Protein AF-A0A5J4FY94-F1 (afdb_monomer_lite)

Secondary structure (DSSP, 8-state):
-HHHHHHHHHHHHHHHHTTBTTHHHHHHHHHHHH-HHHHHHHHHH--B------HHHHHHHHHHHHHHHT-HHHHHHHHHHHHHHHHTS---SS-HHHHHHHHHHHHHHHHHHHHHHH--

Foldseek 3Di:
DVVVVQLVLLQVLLVLCQQFDCHSVRLSVCCNPVNSVVSVVCSVPTDGPCPPDQPLVVLLVVLVVCVVVVVLVSSLVSLVVSLVSLVPDDCPDPDPVNVVSVVSNVVSVVSNVVSVVVVD

Organism: NCBI:txid2494560

Structure (mmCIF, N/CA/C/O backbone):
data_AF-A0A5J4FY94-F1
#
_entry.id   AF-A0A5J4FY94-F1
#
loop_
_atom_site.group_PDB
_atom_site.id
_atom_site.type_symbol
_atom_site.label_atom_id
_atom_site.label_alt_id
_atom_site.label_comp_id
_atom_site.label_asym_id
_atom_site.label_entity_id
_atom_site.label_seq_id
_atom_site.pdbx_PDB_ins_code
_atom_site.Cartn_x
_atom_site.Cartn_y
_atom_site.Cartn_z
_atom_site.occupancy
_atom_site.B_iso_or_equiv
_atom_site.auth_seq_id
_atom_site.auth_comp_id
_atom_site.auth_asym_id
_atom_site.auth_atom_id
_atom_site.pdbx_PDB_model_num
ATOM 1 N N . MET A 1 1 ? 25.887 22.157 -36.376 1.00 62.94 1 MET A N 1
ATOM 2 C CA . MET A 1 1 ? 24.512 21.907 -36.872 1.00 62.94 1 MET A CA 1
ATOM 3 C C . MET A 1 1 ? 24.015 20.492 -36.554 1.00 62.94 1 MET A C 1
ATOM 5 O O . MET A 1 1 ? 22.957 20.369 -35.959 1.00 62.94 1 MET A O 1
ATOM 9 N N . PHE A 1 2 ? 24.783 19.434 -36.852 1.00 72.75 2 PHE A N 1
ATOM 10 C CA . PHE A 1 2 ? 24.376 18.030 -36.639 1.00 72.75 2 PHE A CA 1
ATOM 11 C C . PHE A 1 2 ? 24.107 17.647 -35.164 1.00 72.75 2 PHE A C 1
ATOM 13 O O . PHE A 1 2 ? 23.109 17.004 -34.854 1.00 72.75 2 PHE A O 1
ATOM 20 N N . TYR A 1 3 ? 24.938 18.123 -34.230 1.00 72.94 3 TYR A N 1
ATOM 21 C CA . TYR A 1 3 ? 24.804 17.817 -32.797 1.00 72.94 3 TYR A CA 1
ATOM 22 C C . TYR A 1 3 ? 23.551 18.406 -32.126 1.00 72.94 3 TYR A C 1
ATOM 24 O O . TYR A 1 3 ? 23.032 17.824 -31.179 1.00 72.94 3 TYR A O 1
ATOM 32 N N . ILE A 1 4 ? 23.031 19.531 -32.631 1.00 75.31 4 ILE A N 1
ATOM 33 C CA . ILE A 1 4 ? 21.827 20.181 -32.080 1.00 75.31 4 ILE A CA 1
ATOM 34 C C . ILE A 1 4 ? 20.583 19.346 -32.411 1.00 75.31 4 ILE A C 1
ATOM 36 O O . ILE A 1 4 ? 19.733 19.130 -31.552 1.00 75.31 4 ILE A O 1
ATOM 40 N N . ILE A 1 5 ? 20.517 18.815 -33.637 1.00 76.50 5 ILE A N 1
ATOM 41 C CA . ILE A 1 5 ? 19.451 17.906 -34.077 1.00 76.50 5 ILE A CA 1
ATOM 42 C C . ILE A 1 5 ? 19.517 16.596 -33.280 1.00 76.50 5 ILE A C 1
ATOM 44 O O . ILE A 1 5 ? 18.492 16.111 -32.812 1.00 76.50 5 ILE A O 1
ATOM 48 N N . TRP A 1 6 ? 20.721 16.066 -33.044 1.00 74.12 6 TRP A N 1
ATOM 49 C CA . TRP A 1 6 ? 20.929 14.846 -32.254 1.00 74.12 6 TRP A CA 1
ATOM 50 C C . TRP A 1 6 ? 20.435 14.969 -30.805 1.00 74.12 6 TRP A C 1
ATOM 52 O O . TRP A 1 6 ? 19.746 14.082 -30.290 1.00 74.12 6 TRP A O 1
ATOM 62 N N . ILE A 1 7 ? 20.756 16.090 -30.154 1.00 76.38 7 ILE A N 1
ATOM 63 C CA . ILE A 1 7 ? 20.281 16.410 -28.804 1.00 76.38 7 ILE A CA 1
ATOM 64 C C . ILE A 1 7 ? 18.762 16.595 -28.790 1.00 76.38 7 ILE A C 1
ATOM 66 O O . ILE A 1 7 ? 18.104 16.054 -27.904 1.00 76.38 7 ILE A O 1
ATOM 70 N N . GLY A 1 8 ? 18.196 17.274 -29.794 1.00 78.88 8 GLY A N 1
ATOM 71 C CA . GLY A 1 8 ? 16.748 17.451 -29.924 1.00 78.88 8 GLY A CA 1
ATOM 72 C C . GLY A 1 8 ? 15.993 16.125 -30.044 1.00 78.88 8 GLY A C 1
ATOM 73 O O . GLY A 1 8 ? 15.039 15.891 -29.304 1.00 78.88 8 GLY A O 1
ATOM 74 N N . VAL A 1 9 ? 16.455 15.218 -30.910 1.00 76.06 9 VAL A N 1
ATOM 75 C CA . VAL A 1 9 ? 15.834 13.894 -31.093 1.00 76.06 9 VAL A CA 1
ATOM 76 C C . VAL A 1 9 ? 15.961 13.042 -29.827 1.00 76.06 9 VAL A C 1
ATOM 78 O O . VAL A 1 9 ? 14.992 12.404 -29.420 1.00 76.06 9 VAL A O 1
ATOM 81 N N . SER A 1 10 ? 17.109 13.084 -29.146 1.00 75.88 10 SER A N 1
ATOM 82 C CA . SER A 1 10 ? 17.296 12.350 -27.884 1.00 75.88 10 SER A CA 1
ATOM 83 C C . SER A 1 10 ? 16.373 12.855 -26.774 1.00 75.88 10 SER A C 1
ATOM 85 O O . SER A 1 10 ? 15.872 12.066 -25.972 1.00 75.88 10 SER A O 1
ATOM 87 N N . LEU A 1 11 ? 16.092 14.160 -26.756 1.00 78.38 11 LEU A N 1
ATOM 88 C CA . LEU A 1 11 ? 15.166 14.773 -25.807 1.00 78.38 11 LEU A CA 1
ATOM 89 C C . LEU A 1 11 ? 13.723 14.299 -26.043 1.00 78.38 11 LEU A C 1
ATOM 91 O O . LEU A 1 11 ? 13.028 13.971 -25.083 1.00 78.38 11 LEU A O 1
ATOM 95 N N . VAL A 1 12 ? 13.301 14.169 -27.306 1.00 78.94 12 VAL A N 1
ATOM 96 C CA . VAL A 1 12 ? 11.982 13.621 -27.676 1.00 78.94 12 VAL A CA 1
ATOM 97 C C . VAL A 1 12 ? 11.849 12.154 -27.256 1.00 78.94 12 VAL A C 1
ATOM 99 O O . VAL A 1 12 ? 10.853 11.788 -26.635 1.00 78.94 12 VAL A O 1
ATOM 102 N N . VAL A 1 13 ? 12.864 11.322 -27.516 1.00 77.12 13 VAL A N 1
ATOM 103 C CA . VAL A 1 13 ? 12.867 9.906 -27.094 1.00 77.12 13 VAL A CA 1
ATOM 104 C C . VAL A 1 13 ? 12.803 9.782 -25.567 1.00 77.12 13 VAL A C 1
ATOM 106 O O . VAL A 1 13 ? 12.039 8.969 -25.044 1.00 77.12 13 VAL A O 1
ATOM 109 N N . GLY A 1 14 ? 13.535 10.631 -24.839 1.00 74.31 14 GLY A N 1
ATOM 110 C CA . GLY A 1 14 ? 13.459 10.707 -23.379 1.00 74.31 14 GLY A CA 1
ATOM 111 C C . GLY A 1 14 ? 12.058 11.068 -22.878 1.00 74.31 14 GLY A C 1
ATOM 112 O O . GLY A 1 14 ? 11.550 10.416 -21.963 1.00 74.31 14 GLY A O 1
ATOM 113 N N . LEU A 1 15 ? 11.412 12.074 -23.484 1.00 77.00 15 LEU A N 1
ATOM 114 C CA . LEU A 1 15 ? 10.057 12.510 -23.116 1.00 77.00 15 LEU A CA 1
ATOM 115 C C . LEU A 1 15 ? 9.028 11.389 -23.294 1.00 77.00 15 LEU A C 1
ATOM 117 O O . LEU A 1 15 ? 8.227 11.161 -22.387 1.00 77.00 15 LEU A O 1
ATOM 121 N N . ILE A 1 16 ? 9.094 10.658 -24.409 1.00 77.56 16 ILE A N 1
ATOM 122 C CA . ILE A 1 16 ? 8.216 9.511 -24.694 1.00 77.56 16 ILE A CA 1
ATOM 123 C C . ILE A 1 16 ? 8.479 8.364 -23.698 1.00 77.56 16 ILE A C 1
ATOM 125 O O . ILE A 1 16 ? 7.549 7.718 -23.218 1.00 77.56 16 ILE A O 1
ATOM 129 N N . GLY A 1 17 ? 9.740 8.146 -23.314 1.00 67.25 17 GLY A N 1
ATOM 130 C CA . GLY A 1 17 ? 10.144 7.117 -22.353 1.00 67.25 17 GLY A CA 1
ATOM 131 C C . GLY A 1 17 ? 9.851 7.418 -20.879 1.00 67.25 17 GLY A C 1
ATOM 132 O O . GLY A 1 17 ? 10.060 6.545 -20.035 1.00 67.25 17 GLY A O 1
ATOM 133 N N . LYS A 1 18 ? 9.350 8.612 -20.529 1.00 68.88 18 LYS A N 1
ATOM 134 C CA . LYS A 1 18 ? 9.107 9.018 -19.128 1.00 68.88 18 LYS A CA 1
ATOM 135 C C . LYS A 1 18 ? 8.166 8.073 -18.375 1.00 68.88 18 LYS A C 1
ATOM 137 O O . LYS A 1 18 ? 8.325 7.887 -17.173 1.00 68.88 18 LYS A O 1
ATOM 142 N N . GLU A 1 19 ? 7.206 7.486 -19.077 1.00 65.06 19 GLU A N 1
ATOM 143 C CA . GLU A 1 19 ? 6.167 6.623 -18.501 1.00 65.06 19 GLU A CA 1
ATOM 144 C C . GLU A 1 19 ? 6.598 5.149 -18.396 1.00 65.06 19 GLU A C 1
ATOM 146 O O . GLU A 1 19 ? 5.895 4.319 -17.819 1.00 65.06 19 GLU A O 1
ATOM 151 N N . LYS A 1 20 ? 7.777 4.812 -18.931 1.00 68.38 20 LYS A N 1
ATOM 152 C CA . LYS A 1 20 ? 8.320 3.451 -18.961 1.00 68.38 20 LYS A CA 1
ATOM 153 C C . LYS A 1 20 ? 9.313 3.198 -17.825 1.00 68.38 20 LYS A C 1
ATOM 155 O O . LYS A 1 20 ? 9.678 4.090 -17.061 1.00 68.38 20 LYS A O 1
ATOM 160 N N . SER A 1 21 ? 9.737 1.942 -17.698 1.00 63.50 21 SER A N 1
ATOM 161 C CA . SER A 1 21 ? 10.443 1.411 -16.525 1.00 63.50 21 SER A CA 1
ATOM 162 C C . SER A 1 21 ? 11.723 2.161 -16.122 1.00 63.50 21 SER A C 1
ATOM 164 O O . SER A 1 21 ? 11.972 2.321 -14.927 1.00 63.50 21 SER A O 1
ATOM 166 N N . LEU A 1 22 ? 12.490 2.655 -17.102 1.00 67.56 22 LEU A N 1
ATOM 167 C CA . LEU A 1 22 ? 13.760 3.373 -16.914 1.00 67.56 22 LEU A CA 1
ATOM 168 C C . LEU A 1 22 ? 13.590 4.891 -16.694 1.00 67.56 22 LEU A C 1
ATOM 170 O O . LEU A 1 22 ? 14.545 5.563 -16.300 1.00 67.56 22 LEU A O 1
ATOM 174 N N . GLY A 1 23 ? 12.386 5.434 -16.923 1.00 71.38 23 GLY A N 1
ATOM 175 C CA . GLY A 1 23 ? 12.076 6.860 -16.798 1.00 71.38 23 GLY A CA 1
ATOM 176 C C . GLY A 1 23 ? 12.827 7.770 -17.783 1.00 71.38 23 GLY A C 1
ATOM 177 O O . GLY A 1 23 ? 13.692 7.340 -18.542 1.00 71.38 23 GLY A O 1
ATOM 178 N N . PHE A 1 24 ? 12.511 9.070 -17.754 1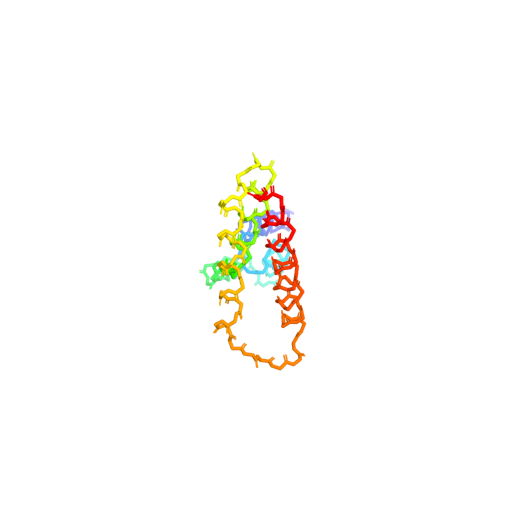.00 76.62 24 PHE A N 1
ATOM 179 C CA . PHE A 1 24 ? 13.034 10.070 -18.705 1.00 76.62 24 PHE A CA 1
ATOM 180 C C . PHE A 1 24 ? 14.568 10.060 -18.814 1.00 76.62 24 PHE A C 1
ATOM 182 O O . PHE A 1 24 ? 15.119 10.016 -19.912 1.00 76.62 24 PHE A O 1
ATOM 189 N N . LEU A 1 25 ? 15.256 10.055 -17.667 1.00 77.06 25 LEU A N 1
ATOM 190 C CA . LEU A 1 25 ? 16.720 10.097 -17.592 1.00 77.06 25 LEU A CA 1
ATOM 191 C C . LEU A 1 25 ? 17.381 8.855 -18.204 1.00 77.06 25 LEU A C 1
ATOM 193 O O . LEU A 1 25 ? 18.394 8.989 -18.886 1.00 77.06 25 LEU A O 1
ATOM 197 N N . GLY A 1 26 ? 16.802 7.666 -18.006 1.00 74.94 26 GLY A N 1
ATOM 198 C CA . GLY A 1 26 ? 17.341 6.425 -18.558 1.00 74.94 26 GLY A CA 1
ATOM 199 C C . GLY A 1 26 ? 17.257 6.390 -20.083 1.00 74.94 26 GLY A C 1
ATOM 200 O O . GLY A 1 26 ? 18.266 6.174 -20.751 1.00 74.94 26 GLY A O 1
ATOM 201 N N . TYR A 1 27 ? 16.081 6.681 -20.647 1.00 73.25 27 TYR A N 1
ATOM 202 C CA . TYR A 1 27 ? 15.897 6.701 -22.105 1.00 73.25 27 TYR A CA 1
ATOM 203 C C . TYR A 1 27 ? 16.675 7.825 -22.790 1.00 73.25 27 TYR A C 1
ATOM 205 O O . TYR A 1 27 ? 17.211 7.609 -23.876 1.00 73.25 27 TYR A O 1
ATOM 213 N N . PHE A 1 28 ? 16.788 8.994 -22.152 1.00 76.88 28 PHE A N 1
ATOM 214 C CA . PHE A 1 28 ? 17.584 10.107 -22.666 1.00 76.88 28 PHE A CA 1
ATOM 215 C C . PHE A 1 28 ? 19.073 9.747 -22.761 1.00 76.88 28 PHE A C 1
ATOM 217 O O . PHE A 1 28 ? 19.677 9.934 -23.815 1.00 76.88 28 PHE A O 1
ATOM 224 N N . LEU A 1 29 ? 19.658 9.175 -21.700 1.00 78.31 29 LEU A N 1
ATOM 225 C CA . LEU A 1 29 ? 21.075 8.788 -21.684 1.00 78.31 29 LEU A CA 1
ATOM 226 C C . LEU A 1 29 ? 21.375 7.640 -22.656 1.00 78.31 29 LEU A C 1
ATOM 228 O O . LEU A 1 29 ? 22.380 7.690 -23.362 1.00 78.31 29 LEU A O 1
ATOM 232 N N . ILE A 1 30 ? 20.486 6.646 -22.751 1.00 74.00 30 ILE A N 1
ATOM 233 C CA . ILE A 1 30 ? 20.613 5.539 -23.713 1.00 74.00 30 ILE A CA 1
ATOM 234 C C . ILE A 1 30 ? 20.533 6.059 -25.152 1.00 74.00 30 ILE A C 1
ATOM 236 O O . ILE A 1 30 ? 21.364 5.696 -25.982 1.00 74.00 30 ILE A O 1
ATOM 240 N N . SER A 1 31 ? 19.579 6.947 -25.445 1.00 73.75 31 SER A N 1
ATOM 241 C CA . SER A 1 31 ? 19.455 7.582 -26.761 1.00 73.75 31 SER A CA 1
ATOM 242 C C . SER A 1 31 ? 20.684 8.428 -27.111 1.00 73.75 31 SER A C 1
ATOM 244 O O . SER A 1 31 ? 21.112 8.439 -28.266 1.00 73.75 31 SER A O 1
ATOM 246 N N . LEU A 1 32 ? 21.264 9.116 -26.122 1.00 74.75 32 LEU A N 1
ATOM 247 C CA . LEU A 1 32 ? 22.420 9.990 -26.306 1.00 74.75 32 LEU A CA 1
ATOM 248 C C . LEU A 1 32 ? 23.708 9.205 -26.605 1.00 74.75 32 LEU A C 1
ATOM 250 O O . LEU A 1 32 ? 24.493 9.653 -27.438 1.00 74.75 32 LEU A O 1
ATOM 254 N N . PHE A 1 33 ? 23.908 8.048 -25.957 1.00 73.31 33 PHE A N 1
ATOM 255 C CA . PHE A 1 33 ? 25.131 7.239 -26.077 1.00 73.31 33 PHE A CA 1
ATOM 256 C C . PHE A 1 33 ? 25.080 6.163 -27.170 1.00 73.31 33 PHE A C 1
ATOM 258 O O . PHE A 1 33 ? 26.088 5.936 -27.833 1.00 73.31 33 PHE A O 1
ATOM 265 N N . LEU A 1 34 ? 23.944 5.476 -27.353 1.00 68.75 34 LEU A N 1
ATOM 266 C CA . LEU A 1 34 ? 23.863 4.321 -28.261 1.00 68.75 34 LEU A CA 1
ATOM 267 C C . LEU A 1 34 ? 23.375 4.669 -29.671 1.00 68.75 34 LEU A C 1
ATOM 269 O O . LEU A 1 34 ? 23.696 3.921 -30.586 1.00 68.75 34 LEU A O 1
ATOM 273 N N . SER A 1 35 ? 22.656 5.789 -29.839 1.00 70.69 35 SER A N 1
ATOM 274 C CA . SER A 1 35 ? 21.895 6.243 -31.023 1.00 70.69 35 SER A CA 1
ATOM 275 C C . SER A 1 35 ? 20.389 6.292 -30.723 1.00 70.69 35 SER A C 1
ATOM 277 O O . SER A 1 35 ? 19.851 5.350 -30.128 1.00 70.69 35 SER A O 1
ATOM 279 N N . PRO A 1 36 ? 19.669 7.340 -31.174 1.00 64.00 36 PRO A N 1
ATOM 280 C CA . PRO A 1 36 ? 18.225 7.473 -30.969 1.00 64.00 36 PRO A CA 1
ATOM 281 C C . PRO A 1 36 ? 17.399 6.301 -31.513 1.00 64.00 36 PRO A C 1
ATOM 283 O O . PRO A 1 36 ? 16.320 6.022 -30.988 1.00 64.00 36 PRO A O 1
ATOM 286 N N . LEU A 1 37 ? 17.924 5.550 -32.489 1.00 70.00 37 LEU A N 1
ATOM 287 C CA . LEU A 1 37 ? 17.286 4.330 -32.989 1.00 70.00 37 LEU A CA 1
ATOM 288 C C . LEU A 1 37 ? 17.198 3.240 -31.904 1.00 70.00 37 LEU A C 1
ATOM 290 O O . LEU A 1 37 ? 16.172 2.576 -31.768 1.00 70.00 37 LEU A O 1
ATOM 294 N N . ILE A 1 38 ? 18.247 3.088 -31.089 1.00 72.25 38 ILE A N 1
ATOM 295 C CA . ILE A 1 38 ? 18.281 2.106 -30.001 1.00 72.25 38 ILE A CA 1
ATOM 296 C C . ILE A 1 38 ? 17.422 2.576 -28.827 1.00 72.25 38 ILE A C 1
ATOM 298 O O . ILE A 1 38 ? 16.702 1.765 -28.246 1.00 72.25 38 ILE A O 1
ATOM 302 N N . GLY A 1 39 ? 17.420 3.877 -28.516 1.00 65.12 39 GLY A N 1
ATOM 303 C CA . GLY A 1 39 ? 16.525 4.440 -27.497 1.00 65.12 39 GLY A CA 1
ATOM 304 C C . GLY A 1 39 ? 15.049 4.120 -27.774 1.00 65.12 39 GLY A C 1
ATOM 305 O O . GLY A 1 39 ? 14.314 3.745 -26.860 1.00 65.12 39 GLY A O 1
ATOM 306 N N . PHE A 1 40 ? 14.643 4.170 -29.047 1.00 66.06 40 PHE A N 1
ATOM 307 C CA . PHE A 1 40 ? 13.294 3.804 -29.481 1.00 66.06 40 PHE A CA 1
ATOM 308 C C . PHE A 1 40 ? 13.000 2.298 -29.357 1.00 66.06 40 PHE A C 1
ATOM 310 O O . PHE A 1 40 ? 11.919 1.909 -28.915 1.00 66.06 40 PHE A O 1
ATOM 317 N N . ILE A 1 41 ? 13.969 1.436 -29.673 1.00 75.12 41 ILE A N 1
ATOM 318 C CA . ILE A 1 41 ? 13.831 -0.024 -29.525 1.00 75.12 41 ILE A CA 1
ATOM 319 C C . ILE A 1 41 ? 13.679 -0.413 -28.047 1.00 75.12 41 ILE A C 1
ATOM 321 O O . ILE A 1 41 ? 12.786 -1.183 -27.700 1.00 75.12 41 ILE A O 1
ATOM 325 N N . VAL A 1 42 ? 14.483 0.169 -27.152 1.00 70.06 42 VAL A N 1
ATOM 326 C CA . VAL A 1 42 ? 14.370 -0.077 -25.701 1.00 70.06 42 VAL A CA 1
ATOM 327 C C . VAL A 1 42 ? 13.028 0.430 -25.160 1.00 70.06 42 VAL A C 1
ATOM 329 O O . VAL A 1 42 ? 12.461 -0.176 -24.250 1.00 70.06 42 VAL A O 1
ATOM 332 N N . TYR A 1 43 ? 12.486 1.519 -25.714 1.00 68.12 43 TYR A N 1
ATOM 333 C CA . TYR A 1 43 ? 11.148 1.999 -25.363 1.00 68.12 43 TYR A CA 1
ATOM 334 C C . TYR A 1 43 ? 10.059 0.987 -25.744 1.00 68.12 43 TYR A C 1
ATOM 336 O O . TYR A 1 43 ? 9.211 0.670 -24.908 1.00 68.12 43 TYR A O 1
ATOM 344 N N . LEU A 1 44 ? 10.117 0.443 -26.966 1.00 68.81 44 LEU A N 1
ATOM 345 C CA . LEU A 1 44 ? 9.140 -0.529 -27.469 1.00 68.81 44 LEU A CA 1
ATOM 346 C C . LEU A 1 44 ? 9.124 -1.822 -26.640 1.00 68.81 44 LEU A C 1
ATOM 348 O O . LEU A 1 44 ? 8.061 -2.374 -26.368 1.00 68.81 44 LEU A O 1
ATOM 352 N N . PHE A 1 45 ? 10.302 -2.287 -26.220 1.00 72.06 45 PHE A N 1
ATOM 353 C CA . PHE A 1 45 ? 10.453 -3.514 -25.434 1.00 72.06 45 PHE A CA 1
ATOM 354 C C . PHE A 1 45 ? 10.289 -3.310 -23.928 1.00 72.06 45 PHE A C 1
ATOM 356 O O . PHE A 1 45 ? 10.129 -4.282 -23.187 1.00 72.06 45 PHE A O 1
ATOM 363 N N . SER A 1 46 ? 10.305 -2.069 -23.440 1.00 65.81 46 SER A N 1
ATOM 364 C CA . SER A 1 46 ? 10.057 -1.837 -22.027 1.00 65.81 46 SER A CA 1
ATOM 365 C C . SER A 1 46 ? 8.584 -2.032 -21.707 1.00 65.81 46 SER A C 1
ATOM 367 O O . SER A 1 46 ? 7.718 -1.225 -22.064 1.00 65.81 46 SER A O 1
ATOM 369 N N . SER A 1 47 ? 8.329 -3.063 -20.909 1.00 57.50 47 SER A N 1
ATOM 370 C CA . SER A 1 47 ? 7.059 -3.242 -20.219 1.00 57.50 47 SER A CA 1
ATOM 371 C C . SER A 1 47 ? 6.716 -1.994 -19.402 1.00 57.50 47 SER A C 1
ATOM 373 O O . SER A 1 47 ? 7.594 -1.326 -18.840 1.00 57.50 47 SER A O 1
ATOM 375 N N . GLU A 1 48 ? 5.427 -1.667 -19.352 1.00 60.94 48 GLU A N 1
ATOM 376 C CA . GLU A 1 48 ? 4.897 -0.679 -18.417 1.00 60.94 48 GLU A CA 1
ATOM 377 C C . GLU A 1 48 ? 5.208 -1.101 -16.984 1.00 60.94 48 GLU A C 1
ATOM 379 O O . GLU A 1 48 ? 5.121 -2.281 -16.626 1.00 60.94 48 GLU A O 1
ATOM 384 N N . ASN A 1 49 ? 5.576 -0.118 -16.163 1.00 52.75 49 ASN A N 1
ATOM 385 C CA . ASN A 1 49 ? 5.832 -0.297 -14.742 1.00 52.75 49 ASN A CA 1
ATOM 386 C C . ASN A 1 49 ? 4.487 -0.449 -14.010 1.00 52.75 49 ASN A C 1
ATOM 388 O O . ASN A 1 49 ? 4.065 0.418 -13.246 1.00 52.75 49 ASN A O 1
ATOM 392 N N . ASN A 1 50 ? 3.799 -1.566 -14.245 1.00 54.03 50 ASN A N 1
ATOM 393 C CA . ASN A 1 50 ? 2.589 -1.948 -13.528 1.00 54.03 50 ASN A CA 1
ATOM 394 C C . ASN A 1 50 ? 2.964 -2.406 -12.115 1.00 54.03 50 ASN A C 1
ATOM 396 O O . ASN A 1 50 ? 2.913 -3.592 -11.782 1.00 54.03 50 ASN A O 1
ATOM 400 N N . LYS A 1 51 ? 3.380 -1.457 -11.268 1.00 63.06 51 LYS A N 1
ATOM 401 C CA . LYS A 1 51 ? 3.504 -1.678 -9.826 1.00 63.06 51 LYS A CA 1
ATOM 402 C C . LYS A 1 51 ? 2.107 -2.006 -9.301 1.00 63.06 51 LYS A C 1
ATOM 404 O O . LYS A 1 51 ? 1.331 -1.103 -9.001 1.00 63.06 51 LYS A O 1
ATOM 409 N N . LYS A 1 52 ? 1.776 -3.298 -9.225 1.00 71.38 52 LYS A N 1
ATOM 410 C CA . LYS A 1 52 ? 0.529 -3.775 -8.624 1.00 71.38 52 LYS A CA 1
ATOM 411 C C . LYS A 1 52 ? 0.500 -3.294 -7.177 1.00 71.38 52 LYS A C 1
ATOM 413 O O . LYS A 1 52 ? 1.297 -3.739 -6.351 1.00 71.38 52 LYS A O 1
ATOM 418 N N . ILE A 1 53 ? -0.371 -2.332 -6.893 1.00 79.06 53 ILE A N 1
ATOM 419 C CA . ILE A 1 53 ? -0.594 -1.854 -5.532 1.00 79.06 53 ILE A CA 1
ATOM 420 C C . ILE A 1 53 ? -1.243 -3.018 -4.778 1.00 79.06 53 ILE A C 1
ATOM 422 O O . ILE A 1 53 ? -2.255 -3.535 -5.251 1.00 79.06 53 ILE A O 1
ATOM 426 N N . PRO A 1 54 ? -0.677 -3.470 -3.649 1.00 84.00 54 PRO A N 1
ATOM 427 C CA . PRO A 1 54 ? -1.252 -4.584 -2.921 1.00 84.00 54 PRO A CA 1
ATOM 428 C C . PRO A 1 54 ? -2.635 -4.212 -2.382 1.00 84.00 54 PRO A C 1
ATOM 430 O O . PRO A 1 54 ? -2.854 -3.103 -1.893 1.00 84.00 54 PRO A O 1
ATOM 433 N N . GLU A 1 55 ? -3.559 -5.159 -2.453 1.00 87.88 55 GLU A N 1
ATOM 434 C CA . GLU A 1 55 ? -4.986 -4.936 -2.219 1.00 87.88 55 GLU A CA 1
ATOM 435 C C . GLU A 1 55 ? -5.294 -4.400 -0.812 1.00 87.88 55 GLU A C 1
ATOM 437 O O . GLU A 1 55 ? -6.057 -3.446 -0.664 1.00 87.88 55 GLU A O 1
ATOM 442 N N . TYR A 1 56 ? -4.585 -4.882 0.216 1.00 88.75 56 TYR A N 1
ATOM 443 C CA . TYR A 1 56 ? -4.743 -4.394 1.593 1.00 88.75 56 TYR A CA 1
ATOM 444 C C . TYR A 1 56 ? -4.454 -2.888 1.752 1.00 88.75 56 TYR A C 1
ATOM 446 O O . TYR A 1 56 ? -5.013 -2.246 2.639 1.00 88.75 56 TYR A O 1
ATOM 454 N N . LEU A 1 57 ? -3.601 -2.289 0.904 1.00 90.44 57 LEU A N 1
ATOM 455 C CA . LEU A 1 57 ? -3.362 -0.838 0.919 1.00 90.44 57 LEU A CA 1
ATOM 456 C C . LEU A 1 57 ? -4.563 -0.059 0.383 1.00 90.44 57 LEU A C 1
ATOM 458 O O . LEU A 1 57 ? -4.839 1.043 0.862 1.00 90.44 57 LEU A O 1
ATOM 462 N N . ILE A 1 58 ? -5.255 -0.618 -0.607 1.00 91.50 58 ILE A N 1
ATOM 463 C CA . ILE A 1 58 ? -6.444 -0.016 -1.211 1.00 91.50 58 ILE A CA 1
ATOM 464 C C . ILE A 1 58 ? -7.569 -0.013 -0.174 1.00 91.50 58 ILE A C 1
ATOM 466 O O . ILE A 1 58 ? -8.129 1.048 0.113 1.00 91.50 58 ILE A O 1
ATOM 470 N N . SER A 1 59 ? -7.816 -1.159 0.465 1.00 91.19 59 SER A N 1
ATOM 471 C CA . SER A 1 59 ? -8.816 -1.298 1.530 1.00 91.19 59 SER A CA 1
ATOM 472 C C . SER A 1 59 ? -8.494 -0.417 2.738 1.00 91.19 59 SER A C 1
ATOM 474 O O . SER A 1 59 ? -9.380 0.263 3.246 1.00 91.19 59 SER A O 1
ATOM 476 N N . PHE A 1 60 ? -7.220 -0.308 3.131 1.00 92.62 60 PHE A N 1
ATOM 477 C CA . PHE A 1 60 ? -6.796 0.580 4.220 1.00 92.62 60 PHE A CA 1
ATOM 478 C C . PHE A 1 60 ? -7.055 2.058 3.922 1.00 92.62 60 PHE A C 1
ATOM 480 O O . PHE A 1 60 ? -7.529 2.808 4.777 1.00 92.62 60 PHE A O 1
ATOM 487 N N . LYS A 1 61 ? -6.759 2.494 2.692 1.00 94.50 61 LYS A N 1
ATOM 488 C CA . LYS A 1 61 ? -7.045 3.864 2.256 1.00 94.50 61 LYS A CA 1
ATOM 489 C C . LYS A 1 61 ? -8.549 4.131 2.253 1.00 94.50 61 LYS A C 1
ATOM 491 O O . LYS A 1 61 ? -8.967 5.198 2.699 1.00 94.50 61 LYS A O 1
ATOM 496 N N . LYS A 1 62 ? -9.348 3.169 1.783 1.00 94.00 62 LYS A N 1
ATOM 497 C CA . LYS A 1 62 ? -10.809 3.268 1.779 1.00 94.00 62 LYS A CA 1
ATOM 498 C C . LYS A 1 62 ? -11.370 3.326 3.205 1.00 94.00 62 LYS A C 1
ATOM 500 O O . LYS A 1 62 ? -12.204 4.181 3.468 1.00 94.00 62 LYS A O 1
ATOM 505 N N . ALA A 1 63 ? -10.842 2.521 4.130 1.00 92.56 63 ALA A N 1
ATOM 506 C CA . ALA A 1 63 ? -11.245 2.521 5.539 1.00 92.56 63 ALA A CA 1
ATOM 507 C C . ALA A 1 63 ? -11.067 3.901 6.186 1.00 92.56 63 ALA A C 1
ATOM 509 O O . ALA A 1 63 ? -12.011 4.440 6.757 1.00 92.56 63 ALA A O 1
ATOM 510 N N . LYS A 1 64 ? -9.894 4.526 6.004 1.00 93.25 64 LYS A N 1
ATOM 511 C CA . LYS A 1 64 ? -9.639 5.895 6.484 1.00 93.25 64 LYS A CA 1
ATOM 512 C C . LYS A 1 64 ? -10.582 6.930 5.873 1.00 93.25 64 LYS A C 1
ATOM 514 O O . LYS A 1 64 ? -10.954 7.890 6.536 1.00 93.25 64 LYS A O 1
ATOM 519 N N . MET A 1 65 ? -10.947 6.766 4.602 1.00 92.38 65 MET A N 1
ATOM 520 C CA . MET A 1 65 ? -11.905 7.662 3.952 1.00 92.38 65 MET A CA 1
ATOM 521 C C . MET A 1 65 ? -13.307 7.517 4.544 1.00 92.38 65 MET A C 1
ATOM 523 O O . MET A 1 65 ? -13.925 8.539 4.821 1.00 92.38 65 MET A O 1
ATOM 527 N N . SER A 1 66 ? -13.792 6.291 4.757 1.00 92.06 66 SER A N 1
ATOM 528 C CA . SER A 1 66 ? -15.094 6.051 5.396 1.00 92.06 66 SER A CA 1
ATOM 529 C C . SER A 1 66 ? -15.103 6.518 6.858 1.00 92.06 66 SER A C 1
ATOM 531 O O . SER A 1 66 ? -16.076 7.132 7.283 1.00 92.06 66 SER A O 1
ATOM 533 N N . GLU A 1 67 ? -13.998 6.357 7.599 1.00 90.94 67 GLU A N 1
ATOM 534 C CA . GLU A 1 67 ? -13.840 6.920 8.954 1.00 90.94 67 GLU A CA 1
ATOM 535 C C . GLU A 1 67 ? -13.995 8.448 8.935 1.00 90.94 67 GLU A C 1
ATOM 537 O O . GLU A 1 67 ? -14.803 8.998 9.678 1.00 90.94 67 GLU A O 1
ATOM 542 N N . ASN A 1 68 ? -13.299 9.133 8.022 1.00 91.25 68 ASN A N 1
ATOM 543 C CA . ASN A 1 68 ? -13.392 10.589 7.879 1.00 91.25 68 ASN A CA 1
ATOM 544 C C . ASN A 1 68 ? -14.780 11.075 7.431 1.00 91.25 68 ASN A C 1
ATOM 546 O O . ASN A 1 68 ? -15.123 12.231 7.668 1.00 91.25 68 ASN A O 1
ATOM 550 N N . ARG A 1 69 ? -15.561 10.227 6.754 1.00 91.31 69 ARG A N 1
ATOM 551 C CA . ARG A 1 69 ? -16.949 10.523 6.365 1.00 91.31 69 ARG A CA 1
ATOM 552 C C . ARG A 1 69 ? -17.938 10.346 7.517 1.00 91.31 69 ARG A C 1
ATOM 554 O O . ARG A 1 69 ? -19.062 10.817 7.405 1.00 91.31 69 ARG A O 1
ATOM 561 N N . GLY A 1 70 ? -17.522 9.705 8.610 1.00 88.44 70 GLY A N 1
ATOM 562 C CA . GLY A 1 70 ? -18.406 9.329 9.711 1.00 88.44 70 GLY A CA 1
ATOM 563 C C . GLY A 1 70 ? -19.175 8.028 9.462 1.00 88.44 70 GLY A C 1
ATOM 564 O O . GLY A 1 70 ? -20.025 7.663 10.271 1.00 88.44 70 GLY A O 1
ATOM 565 N N . ASP A 1 71 ? -18.861 7.291 8.393 1.00 91.81 71 ASP A N 1
ATOM 566 C CA . ASP A 1 71 ? -19.471 5.997 8.074 1.00 91.81 71 ASP A CA 1
ATOM 567 C C . ASP A 1 71 ? -18.823 4.885 8.921 1.00 91.81 71 ASP A C 1
ATOM 569 O O . ASP A 1 71 ? -18.092 4.027 8.418 1.00 91.81 71 ASP A O 1
ATOM 573 N N . ILE A 1 72 ? -19.070 4.909 10.237 1.00 90.12 72 ILE A N 1
ATOM 574 C CA . ILE A 1 72 ? -18.396 4.056 11.237 1.00 90.12 72 ILE A CA 1
ATOM 575 C C . ILE A 1 72 ? -18.521 2.562 10.894 1.00 90.12 72 ILE A C 1
ATOM 577 O O . ILE A 1 72 ? -17.529 1.834 10.916 1.00 90.12 72 ILE A O 1
ATOM 581 N N . ASN A 1 73 ? -19.715 2.107 10.503 1.00 90.88 73 ASN A N 1
ATOM 582 C CA . ASN A 1 73 ? -19.963 0.704 10.156 1.00 90.88 73 ASN A CA 1
ATOM 583 C C . ASN A 1 73 ? -19.164 0.251 8.924 1.00 90.88 73 ASN A C 1
ATOM 585 O O . ASN A 1 73 ? -18.614 -0.854 8.902 1.00 90.88 73 ASN A O 1
ATOM 589 N N . GLU A 1 74 ? -19.076 1.104 7.898 1.00 92.81 74 GLU A N 1
ATOM 590 C CA . GLU A 1 74 ? -18.294 0.799 6.699 1.00 92.81 74 GLU A CA 1
ATOM 591 C C . GLU A 1 74 ? -16.792 0.841 7.009 1.00 92.81 74 GLU A C 1
ATOM 593 O O . GLU A 1 74 ? -16.051 -0.042 6.577 1.00 92.81 74 GLU A O 1
ATOM 598 N N . ALA A 1 75 ? -16.346 1.806 7.818 1.00 92.75 75 ALA A N 1
ATOM 599 C CA . ALA A 1 75 ? -14.960 1.905 8.261 1.00 92.75 75 ALA A CA 1
ATOM 600 C C . ALA A 1 75 ? -14.515 0.646 9.023 1.00 92.75 75 ALA A C 1
ATOM 602 O O . ALA A 1 75 ? -13.471 0.077 8.699 1.00 92.75 75 ALA A O 1
ATOM 603 N N . ILE A 1 76 ? -15.325 0.156 9.970 1.00 92.88 76 ILE A N 1
ATOM 604 C CA . ILE A 1 76 ? -15.056 -1.088 10.711 1.00 92.88 76 ILE A CA 1
ATOM 605 C C . ILE A 1 76 ? -14.947 -2.276 9.753 1.00 92.88 76 ILE A C 1
ATOM 607 O O . ILE A 1 76 ? -13.998 -3.056 9.854 1.00 92.88 76 ILE A O 1
ATOM 611 N N . LYS A 1 77 ? -15.887 -2.412 8.808 1.00 94.94 77 LYS A N 1
ATOM 612 C CA . LYS A 1 77 ? -15.861 -3.489 7.809 1.00 94.94 77 LYS A CA 1
ATOM 613 C C . LYS A 1 77 ? -14.567 -3.455 6.994 1.00 94.94 77 LYS A C 1
ATOM 615 O O . LYS A 1 77 ? -13.875 -4.461 6.903 1.00 94.94 77 LYS A O 1
ATOM 620 N N . LEU A 1 78 ? -14.199 -2.285 6.478 1.00 94.06 78 LEU A N 1
ATOM 621 C CA . LEU A 1 78 ? -12.995 -2.122 5.666 1.00 94.06 78 LEU A CA 1
ATOM 622 C C . LEU A 1 78 ? -11.711 -2.368 6.469 1.00 94.06 78 LEU A C 1
ATOM 624 O O . LEU A 1 78 ? -10.774 -2.960 5.939 1.00 94.06 78 LEU A O 1
ATOM 628 N N . TYR A 1 79 ? -11.653 -1.969 7.744 1.00 94.12 79 TYR A N 1
ATOM 629 C CA . TYR A 1 79 ? -10.523 -2.298 8.618 1.00 94.12 79 TYR A CA 1
ATOM 630 C C . TYR A 1 79 ? -10.425 -3.806 8.904 1.00 94.12 79 TYR A C 1
ATOM 632 O O . TYR A 1 79 ? -9.311 -4.333 8.963 1.00 94.12 79 TYR A O 1
ATOM 640 N N . LYS A 1 80 ? -11.557 -4.513 9.035 1.00 94.75 80 LYS A N 1
ATOM 641 C CA . LYS A 1 80 ? -11.587 -5.983 9.154 1.00 94.75 80 LYS A CA 1
ATOM 642 C C . LYS A 1 80 ? -11.060 -6.640 7.874 1.00 94.75 80 LYS A C 1
ATOM 644 O O . LYS A 1 80 ? -10.202 -7.518 7.966 1.00 94.75 80 LYS A O 1
ATOM 649 N N . ASP A 1 81 ? -11.461 -6.136 6.706 1.00 94.56 81 ASP A N 1
ATOM 650 C CA . ASP A 1 81 ? -10.957 -6.604 5.407 1.00 94.56 81 ASP A CA 1
ATOM 651 C C . ASP A 1 81 ? -9.434 -6.412 5.285 1.00 94.56 81 ASP A C 1
ATOM 653 O O . ASP A 1 81 ? -8.734 -7.292 4.789 1.00 94.56 81 ASP A O 1
ATOM 657 N N . VAL A 1 82 ? -8.879 -5.298 5.785 1.00 94.50 82 VAL A N 1
ATOM 658 C CA . VAL A 1 82 ? -7.418 -5.087 5.806 1.00 94.50 82 VAL A CA 1
ATOM 659 C C . VAL A 1 82 ? -6.701 -6.172 6.601 1.00 94.50 82 VAL A C 1
ATOM 661 O O . VAL A 1 82 ? -5.671 -6.671 6.152 1.00 94.50 82 VAL A O 1
ATOM 664 N N . ILE A 1 83 ? -7.211 -6.510 7.786 1.00 93.88 83 ILE A N 1
ATOM 665 C CA . ILE A 1 83 ? -6.605 -7.533 8.646 1.00 93.88 83 ILE A CA 1
ATOM 666 C C . ILE A 1 83 ? -6.665 -8.892 7.951 1.00 93.88 83 ILE A C 1
ATOM 668 O O . ILE A 1 83 ? -5.637 -9.558 7.865 1.00 93.88 83 ILE A O 1
ATOM 672 N N . PHE A 1 84 ? -7.826 -9.249 7.394 1.00 93.94 84 PHE A N 1
ATOM 673 C CA . PHE A 1 84 ? -8.016 -10.490 6.647 1.00 93.94 84 PHE A CA 1
ATOM 674 C C . PHE A 1 84 ? -7.014 -10.620 5.491 1.00 93.94 84 PHE A C 1
ATOM 676 O O . PHE A 1 84 ? -6.266 -11.593 5.424 1.00 93.94 84 PHE A O 1
ATOM 683 N N . LEU A 1 85 ? -6.912 -9.585 4.649 1.00 91.81 85 LEU A N 1
ATOM 684 C CA . LEU A 1 85 ? -5.987 -9.562 3.513 1.00 91.81 85 LEU A CA 1
ATOM 685 C C . LEU A 1 85 ? -4.515 -9.614 3.939 1.00 91.81 85 LEU A C 1
ATOM 687 O O . LEU A 1 85 ? -3.679 -10.095 3.184 1.00 91.81 85 LEU A O 1
ATOM 691 N N . ILE A 1 86 ? -4.159 -9.076 5.108 1.00 91.19 86 ILE A N 1
ATOM 692 C CA . ILE A 1 86 ? -2.784 -9.150 5.620 1.00 91.19 86 ILE A CA 1
ATOM 693 C C . ILE A 1 86 ? -2.470 -10.551 6.147 1.00 91.19 86 ILE A C 1
ATOM 695 O O . ILE A 1 86 ? -1.357 -11.027 5.924 1.00 91.19 86 ILE A O 1
ATOM 699 N N . ASP A 1 87 ? -3.424 -11.184 6.826 1.00 90.81 87 ASP A N 1
ATOM 700 C CA . ASP A 1 87 ? -3.256 -12.503 7.441 1.00 90.81 87 ASP A CA 1
ATOM 701 C C . ASP A 1 87 ? -3.208 -13.630 6.394 1.00 90.81 87 ASP A C 1
ATOM 703 O O . ASP A 1 87 ? -2.542 -14.639 6.614 1.00 90.81 87 ASP A O 1
ATOM 707 N N . GLU A 1 88 ? -3.837 -13.437 5.232 1.00 90.69 88 GLU A N 1
ATOM 708 C CA . GLU A 1 88 ? -3.770 -14.369 4.097 1.00 90.69 88 GLU A CA 1
ATOM 709 C C . GLU A 1 88 ? -2.419 -14.320 3.354 1.00 90.69 88 GLU A C 1
ATOM 711 O O . GLU A 1 88 ? -2.034 -15.265 2.660 1.00 90.69 88 GLU A O 1
ATOM 716 N N . LEU A 1 89 ? -1.655 -13.231 3.496 1.00 87.62 89 LEU A N 1
ATOM 717 C CA . LEU A 1 89 ? -0.377 -13.090 2.803 1.00 87.62 89 LEU A CA 1
ATOM 718 C C . LEU A 1 89 ? 0.706 -13.983 3.426 1.00 87.62 89 LEU A C 1
ATOM 720 O O . LEU A 1 89 ? 0.845 -14.040 4.649 1.00 87.62 89 LEU A O 1
ATOM 724 N N . PRO A 1 90 ? 1.577 -14.594 2.600 1.00 82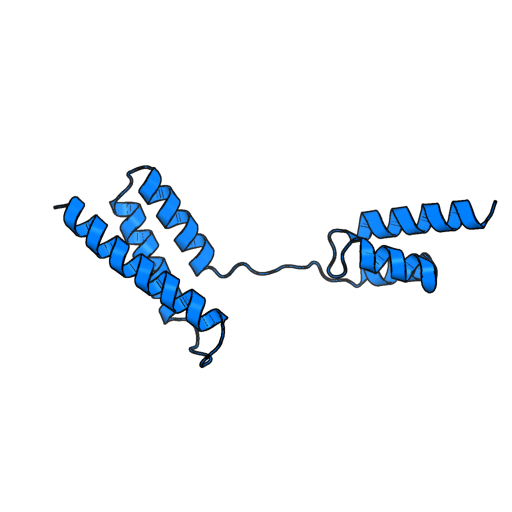.88 90 PRO A N 1
ATOM 725 C CA . PRO A 1 90 ? 2.652 -15.435 3.100 1.00 82.88 90 PRO A CA 1
ATOM 726 C C . PRO A 1 90 ? 3.604 -14.629 3.987 1.00 82.88 90 PRO A C 1
ATOM 728 O O . PRO A 1 90 ? 4.034 -13.511 3.653 1.00 82.88 90 PRO A O 1
ATOM 731 N N . ASN A 1 91 ? 3.927 -15.220 5.136 1.00 78.31 91 ASN A N 1
ATOM 732 C CA . ASN A 1 91 ? 4.797 -14.623 6.132 1.00 78.31 91 ASN A CA 1
ATOM 733 C C . ASN A 1 91 ? 6.266 -14.857 5.749 1.00 78.31 91 ASN A C 1
ATOM 735 O O . ASN A 1 91 ? 6.922 -15.784 6.218 1.00 78.31 91 ASN A O 1
ATOM 739 N N . ASN A 1 92 ? 6.773 -14.021 4.842 1.00 68.00 92 ASN A N 1
ATOM 740 C CA . ASN A 1 92 ? 8.149 -14.093 4.348 1.00 68.00 92 ASN A CA 1
ATOM 741 C C . ASN A 1 92 ? 9.134 -13.441 5.339 1.00 68.00 92 ASN A C 1
ATOM 743 O O . ASN A 1 92 ? 9.759 -12.435 4.997 1.00 68.00 92 ASN A O 1
ATOM 747 N N . GLY A 1 93 ? 9.234 -13.987 6.557 1.00 67.88 93 GLY A N 1
ATOM 748 C CA . GLY A 1 93 ? 10.225 -13.620 7.582 1.00 67.88 93 GLY A CA 1
ATOM 749 C C . GLY A 1 93 ? 10.406 -12.114 7.833 1.00 67.88 93 GLY A C 1
ATOM 750 O O . GLY A 1 93 ? 9.543 -11.297 7.515 1.00 67.88 93 GLY A O 1
ATOM 751 N N . ASP A 1 94 ? 11.556 -11.725 8.389 1.00 68.69 94 ASP A N 1
ATOM 752 C CA . ASP A 1 94 ? 11.891 -10.331 8.723 1.00 68.69 94 ASP A CA 1
ATOM 753 C C . ASP A 1 94 ? 12.179 -9.461 7.485 1.00 68.69 94 ASP A C 1
ATOM 755 O O . ASP A 1 94 ? 13.283 -8.962 7.266 1.00 68.69 94 ASP A O 1
ATOM 759 N N . SER A 1 95 ? 11.160 -9.234 6.660 1.00 79.81 95 SER A N 1
ATOM 760 C CA . SER A 1 95 ? 11.212 -8.251 5.582 1.00 79.81 95 SER A CA 1
ATOM 761 C C . SER A 1 95 ? 10.713 -6.877 6.066 1.00 79.81 95 SER A C 1
ATOM 763 O O . SER A 1 95 ? 9.758 -6.792 6.848 1.00 79.81 95 SER A O 1
ATOM 765 N N . PRO A 1 96 ? 11.271 -5.758 5.562 1.00 80.81 96 PRO A N 1
ATOM 766 C CA . PRO A 1 96 ? 10.718 -4.417 5.801 1.00 80.81 96 PRO A CA 1
ATOM 767 C C . PRO A 1 96 ? 9.228 -4.309 5.427 1.00 80.81 96 PRO A C 1
ATOM 769 O O . PRO A 1 96 ? 8.460 -3.563 6.034 1.00 80.81 96 PRO A O 1
ATOM 772 N N . ILE A 1 97 ? 8.806 -5.105 4.444 1.00 84.06 97 ILE A N 1
ATOM 773 C CA . ILE A 1 97 ? 7.423 -5.206 3.980 1.00 84.06 97 ILE A CA 1
ATOM 774 C C . ILE A 1 97 ? 6.540 -5.839 5.062 1.00 84.06 97 ILE A C 1
ATOM 776 O O . ILE A 1 97 ? 5.453 -5.321 5.323 1.00 84.06 97 ILE A O 1
ATOM 780 N N . LEU A 1 98 ? 7.003 -6.910 5.721 1.00 85.88 98 LEU A N 1
ATOM 781 C CA . LEU A 1 98 ? 6.280 -7.543 6.826 1.00 85.88 98 LEU A CA 1
ATOM 782 C C . LEU A 1 98 ? 6.048 -6.554 7.970 1.00 85.88 98 LEU A C 1
ATOM 784 O O . LEU A 1 98 ? 4.923 -6.442 8.453 1.00 85.88 98 LEU A O 1
ATOM 788 N N . ARG A 1 99 ? 7.071 -5.782 8.355 1.00 86.38 99 ARG A N 1
ATOM 789 C CA . ARG A 1 99 ? 6.932 -4.756 9.403 1.00 86.38 99 ARG A CA 1
ATOM 790 C C . ARG A 1 99 ? 5.821 -3.763 9.066 1.00 86.38 99 ARG A C 1
ATOM 792 O O . ARG A 1 99 ? 4.917 -3.564 9.870 1.00 86.38 99 ARG A O 1
ATOM 799 N N . SER A 1 100 ? 5.811 -3.247 7.835 1.00 87.81 100 SER A N 1
ATOM 800 C CA . SER A 1 100 ? 4.756 -2.333 7.376 1.00 87.81 100 SER A CA 1
ATOM 801 C C . SE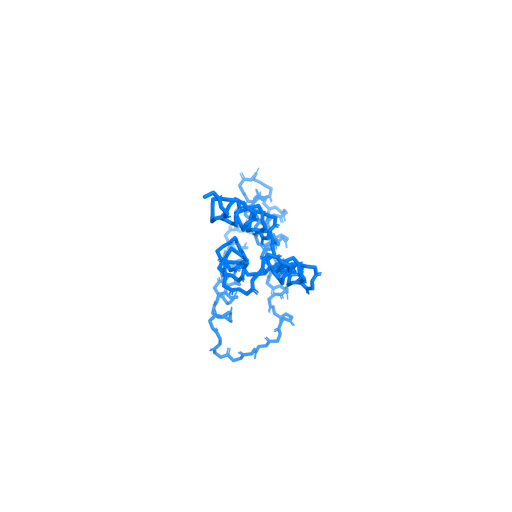R A 1 100 ? 3.358 -2.970 7.361 1.00 87.81 100 SER A C 1
ATOM 803 O O . SER A 1 100 ? 2.364 -2.283 7.607 1.00 87.81 100 SER A O 1
ATOM 805 N N . ARG A 1 101 ? 3.252 -4.272 7.058 1.00 88.50 101 ARG A N 1
ATOM 806 C CA . ARG A 1 101 ? 1.983 -5.015 7.132 1.00 88.50 101 ARG A CA 1
ATOM 807 C C . ARG A 1 101 ? 1.511 -5.136 8.579 1.00 88.50 101 ARG A C 1
ATOM 809 O O . ARG A 1 101 ? 0.381 -4.766 8.876 1.00 88.50 101 ARG A O 1
ATOM 816 N N . LEU A 1 102 ? 2.380 -5.576 9.486 1.00 90.31 102 LEU A N 1
ATOM 817 C CA . LEU A 1 102 ? 2.049 -5.751 10.902 1.00 90.31 102 LEU A CA 1
ATOM 818 C C . LEU A 1 102 ? 1.660 -4.432 11.575 1.00 90.31 102 LEU A C 1
ATOM 820 O O . LEU A 1 102 ? 0.721 -4.410 12.366 1.00 90.31 102 LEU A O 1
ATOM 824 N N . GLU A 1 103 ? 2.327 -3.330 11.237 1.00 92.12 103 GLU A N 1
ATOM 825 C CA . GLU A 1 103 ? 1.948 -1.995 11.710 1.00 92.12 103 GLU A CA 1
ATOM 826 C C . GLU A 1 103 ? 0.536 -1.612 11.261 1.00 92.12 103 GLU A C 1
ATOM 828 O O . GLU A 1 103 ? -0.283 -1.213 12.087 1.00 92.12 103 GLU A O 1
ATOM 833 N N . LYS A 1 104 ? 0.211 -1.788 9.973 1.00 92.81 104 LYS A N 1
ATOM 834 C CA . LYS A 1 104 ? -1.134 -1.499 9.447 1.00 92.81 104 LYS A CA 1
ATOM 835 C C . LYS A 1 104 ? -2.196 -2.412 10.041 1.00 92.81 104 LYS A C 1
ATOM 837 O O . LYS A 1 104 ? -3.292 -1.941 10.336 1.00 92.81 104 LYS A O 1
ATOM 842 N N . ARG A 1 105 ? -1.872 -3.687 10.256 1.00 93.81 105 ARG A N 1
ATOM 843 C CA . ARG A 1 105 ? -2.744 -4.650 10.936 1.00 93.81 105 ARG A CA 1
ATOM 844 C C . ARG A 1 105 ? -3.041 -4.201 12.366 1.00 93.81 105 ARG A C 1
ATOM 846 O O . ARG A 1 105 ? -4.205 -4.094 12.733 1.00 93.81 105 ARG A O 1
ATOM 853 N N . LYS A 1 106 ? -2.003 -3.880 13.149 1.00 94.31 106 LYS A N 1
ATOM 854 C CA . LYS A 1 106 ? -2.136 -3.376 14.527 1.00 94.31 106 LYS A CA 1
ATOM 855 C C . LYS A 1 106 ? -2.945 -2.083 14.579 1.00 94.31 106 LYS A C 1
ATOM 857 O O . LYS A 1 106 ? -3.850 -1.968 15.395 1.00 94.31 106 LYS A O 1
ATOM 862 N N . PHE A 1 107 ? -2.658 -1.142 13.681 1.00 94.56 107 PHE A N 1
ATOM 863 C CA . PHE A 1 107 ? -3.412 0.103 13.571 1.00 94.56 107 PHE A CA 1
ATOM 864 C C . PHE A 1 107 ? -4.894 -0.160 13.289 1.00 94.56 107 PHE A C 1
ATOM 866 O O . PHE A 1 107 ? -5.751 0.381 13.979 1.00 94.56 107 PHE A O 1
ATOM 873 N N . SER A 1 108 ? -5.193 -1.016 12.307 1.00 92.06 108 SER A N 1
ATOM 874 C CA . SER A 1 108 ? -6.571 -1.354 11.929 1.00 92.06 108 SER A CA 1
ATOM 875 C C . SER A 1 108 ? -7.312 -2.036 13.081 1.00 92.06 108 SER A C 1
ATOM 877 O O 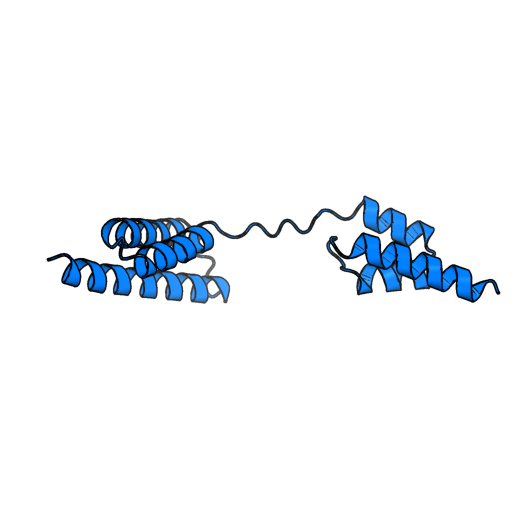. SER A 1 108 ? -8.458 -1.697 13.347 1.00 92.06 108 SER A O 1
ATOM 879 N N . ALA A 1 109 ? -6.647 -2.931 13.818 1.00 93.56 109 ALA A N 1
ATOM 880 C CA . ALA A 1 109 ? -7.222 -3.603 14.983 1.00 93.56 109 ALA A CA 1
ATOM 881 C C . ALA A 1 109 ? -7.562 -2.621 16.115 1.00 93.56 109 ALA A C 1
ATOM 883 O O . ALA A 1 109 ? -8.672 -2.651 16.643 1.00 93.56 109 ALA A O 1
ATOM 884 N N . ASN A 1 110 ? -6.641 -1.709 16.442 1.00 94.31 110 ASN A N 1
ATOM 885 C CA . ASN A 1 110 ? -6.891 -0.669 17.441 1.00 94.31 110 ASN A CA 1
ATOM 886 C C . ASN A 1 110 ? -8.052 0.237 17.016 1.00 94.31 110 ASN A C 1
ATOM 888 O O . ASN A 1 110 ? -8.915 0.555 17.829 1.00 94.31 110 ASN A O 1
ATOM 892 N N . LYS A 1 111 ? -8.110 0.602 15.729 1.00 92.19 111 LYS A N 1
ATOM 893 C CA . LYS A 1 111 ? -9.191 1.432 15.198 1.00 92.19 111 LYS A CA 1
ATOM 894 C C . LYS A 1 111 ? -10.5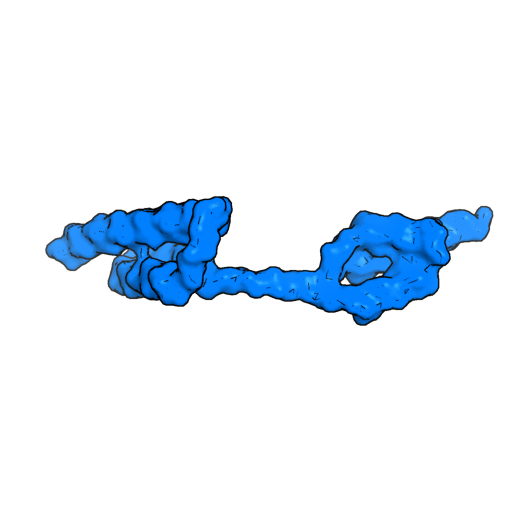50 0.758 15.245 1.00 92.19 111 LYS A C 1
ATOM 896 O O . LYS A 1 111 ? -11.520 1.414 15.598 1.00 92.19 111 LYS A O 1
ATOM 901 N N . ILE A 1 112 ? -10.630 -0.535 14.945 1.00 92.06 112 ILE A N 1
ATOM 902 C CA . ILE A 1 112 ? -11.876 -1.294 15.101 1.00 92.06 112 ILE A CA 1
ATOM 903 C C . I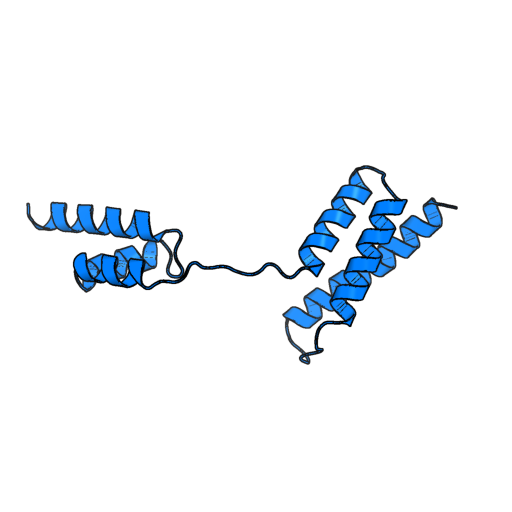LE A 1 112 ? -12.355 -1.222 16.552 1.00 92.06 112 ILE A C 1
ATOM 905 O O . ILE A 1 112 ? -13.514 -0.904 16.775 1.00 92.06 112 ILE A O 1
ATOM 909 N N . PHE A 1 113 ? -11.466 -1.438 17.525 1.00 91.56 113 PHE A N 1
ATOM 910 C CA . PHE A 1 113 ? -11.825 -1.381 18.944 1.00 91.56 113 PHE A CA 1
ATOM 911 C C . PHE A 1 113 ? -12.306 0.015 19.381 1.00 91.56 113 PHE A C 1
ATOM 913 O O . PHE A 1 113 ? -13.295 0.135 20.103 1.00 91.56 113 PHE A O 1
ATOM 920 N N . GLU A 1 114 ? -11.637 1.079 18.924 1.00 90.69 114 GLU A N 1
ATOM 921 C CA . GLU A 1 114 ? -12.068 2.464 19.165 1.00 90.69 114 GLU A CA 1
ATOM 922 C C . GLU A 1 114 ? -13.455 2.741 18.574 1.00 90.69 114 GLU A C 1
ATOM 924 O O . GLU A 1 114 ? -14.321 3.286 19.256 1.00 90.69 114 GLU A O 1
ATOM 929 N N . LEU A 1 115 ? -13.672 2.356 17.316 1.00 88.31 115 LEU A N 1
ATOM 930 C CA . LEU A 1 115 ? -14.916 2.610 16.593 1.00 88.31 115 LEU A CA 1
ATOM 931 C C . LEU A 1 115 ? -16.081 1.771 17.133 1.00 88.31 115 LEU A C 1
ATOM 933 O O . LEU A 1 115 ? -17.188 2.289 17.256 1.00 88.31 115 LEU A O 1
ATOM 937 N N . GLU A 1 116 ? -15.837 0.515 17.516 1.00 88.31 116 GLU A N 1
ATOM 938 C CA . GLU A 1 116 ? -16.840 -0.340 18.161 1.00 88.31 116 GLU A CA 1
ATOM 939 C C . GLU A 1 116 ? -17.286 0.261 19.502 1.00 88.31 116 GLU A C 1
ATOM 941 O O . GLU A 1 116 ? -18.481 0.298 19.784 1.00 88.31 116 GLU A O 1
ATOM 946 N N . LYS A 1 117 ? -16.364 0.840 20.283 1.00 87.00 117 LYS A N 1
ATOM 947 C CA . LYS A 1 117 ? -16.698 1.531 21.538 1.00 87.00 117 LYS A CA 1
ATOM 948 C C . LYS A 1 117 ? -17.537 2.798 21.336 1.00 87.00 117 LYS A C 1
ATOM 950 O O . LYS A 1 117 ? -18.305 3.147 22.221 1.00 87.00 117 LYS A O 1
ATOM 955 N N . VAL A 1 118 ? -17.368 3.497 20.215 1.00 80.12 118 VAL A N 1
ATOM 956 C CA . VAL A 1 118 ? -18.145 4.705 19.871 1.00 80.12 118 VAL A CA 1
ATOM 957 C C . VAL A 1 118 ? -19.518 4.351 19.285 1.00 80.12 118 VAL A C 1
ATOM 959 O O . VAL A 1 118 ? -20.433 5.166 19.335 1.00 80.12 118 VAL A O 1
ATOM 962 N N . SER A 1 119 ? -19.669 3.148 18.726 1.00 68.94 119 SER A N 1
ATOM 963 C CA . SER A 1 119 ? -20.930 2.665 18.148 1.00 68.94 119 SER A CA 1
ATOM 964 C C . SER A 1 119 ? -21.941 2.108 19.165 1.00 68.94 119 SER A C 1
ATOM 966 O O . SER A 1 119 ? -23.071 1.818 18.772 1.00 68.94 119 SER A O 1
ATOM 968 N N . ILE A 1 120 ? -21.534 1.947 20.433 1.00 57.34 120 ILE A N 1
ATOM 969 C CA . ILE A 1 120 ? -22.352 1.492 21.577 1.00 57.34 120 ILE A CA 1
ATOM 970 C C . ILE A 1 120 ? -22.773 2.709 22.399 1.00 57.34 120 ILE A C 1
ATOM 972 O O . ILE A 1 120 ? -23.968 2.776 22.763 1.00 57.34 120 ILE A O 1
#

Radius of gyration: 23.22 Å; chains: 1; bounding box: 48×37×58 Å

pLDDT: mean 80.87, std 11.19, range [52.75, 94.94]

Sequence (120 aa):
MFYIIWIGVSLVVGLIGKEKSLGFLGYFLISLFLSPLIGFIVYLFSSENNKKIPEYLISFKKAKMSENRGDINEAIKLYKDVIFLIDELPNNGDSPILRSRLEKRKFSANKIFELEKVSI